Protein AF-A0A392P5M1-F1 (afdb_monomer)

Foldseek 3Di:
DVVLVDDPVLVVQLQCQLDPDNPDPDHDPVSVVVLLVVCVVLLVVLQVVQCPDPPQWAALVSLLVSCVVVVHPSDSVLSVLLCVSLVVNVVNIHHSVSSSVVSSSGDPVCSPPRSSVVSSCSRPVVPDPDPPDDPPDDDDDDDDDDDD

Sequence (148 aa):
MRRRKLPRRYAKEFMSRTRSHLFSRSFGWKQFLSFMEQKEPTILRAYTSLCLTKSGTLKKSEILESLKNSGLPANEDNAVAMMRFLNADTEESISYGHFRNFMLLLPSDRLQEDPRSIWFEAATVVAVPPSVEIPAGSVLRSALAGGL

Structure (mmCIF, N/CA/C/O backbone):
data_AF-A0A392P5M1-F1
#
_entry.id   AF-A0A392P5M1-F1
#
loop_
_atom_site.group_PDB
_atom_site.id
_atom_site.type_symbol
_atom_site.label_atom_id
_atom_site.label_alt_id
_atom_site.label_comp_id
_atom_site.label_asym_id
_atom_site.label_entity_id
_atom_site.label_seq_id
_atom_site.pdbx_PDB_ins_code
_atom_site.Cartn_x
_atom_site.Cartn_y
_atom_site.Cartn_z
_atom_site.occupancy
_atom_site.B_iso_or_equiv
_atom_site.auth_seq_id
_atom_site.auth_comp_id
_a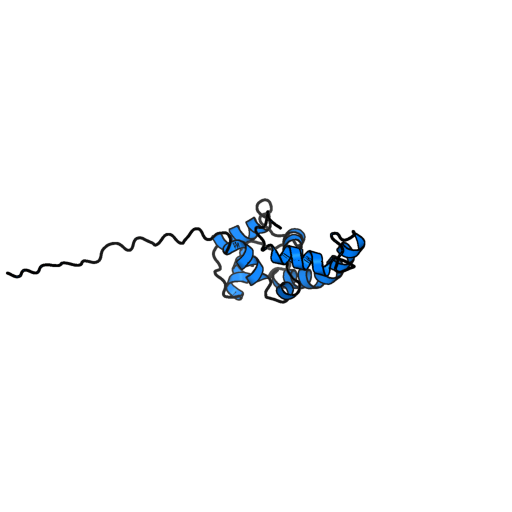tom_site.auth_asym_id
_atom_site.auth_atom_id
_atom_site.pdbx_PDB_model_num
ATOM 1 N N . MET A 1 1 ? 7.675 -9.682 -3.779 1.00 71.62 1 MET A N 1
ATOM 2 C CA . MET A 1 1 ? 6.259 -9.944 -4.142 1.00 71.62 1 MET A CA 1
ATOM 3 C C . MET A 1 1 ? 5.737 -11.310 -3.685 1.00 71.62 1 MET A C 1
ATOM 5 O O . MET A 1 1 ? 4.714 -11.313 -3.020 1.00 71.62 1 MET A O 1
ATOM 9 N N . ARG A 1 2 ? 6.421 -12.448 -3.930 1.00 70.19 2 ARG A N 1
ATOM 10 C CA . ARG A 1 2 ? 5.943 -13.789 -3.495 1.00 70.19 2 ARG A CA 1
ATOM 11 C C . ARG A 1 2 ? 5.656 -13.920 -1.990 1.00 70.19 2 ARG A C 1
ATOM 13 O O . ARG A 1 2 ? 4.642 -14.495 -1.631 1.00 70.19 2 ARG A O 1
ATOM 20 N N . ARG A 1 3 ? 6.501 -13.339 -1.125 1.00 71.19 3 ARG A N 1
ATOM 21 C CA . ARG A 1 3 ? 6.288 -13.341 0.339 1.00 71.19 3 ARG A CA 1
ATOM 22 C C . ARG A 1 3 ? 4.989 -12.646 0.769 1.00 71.19 3 ARG A C 1
ATOM 24 O O . ARG A 1 3 ? 4.382 -13.064 1.737 1.00 71.19 3 ARG A O 1
ATOM 31 N N . ARG A 1 4 ? 4.547 -11.635 0.013 1.00 71.31 4 ARG A N 1
ATOM 32 C CA . ARG A 1 4 ? 3.283 -10.910 0.234 1.00 71.31 4 ARG A CA 1
ATOM 33 C C . ARG A 1 4 ? 2.117 -11.505 -0.560 1.00 71.31 4 ARG A C 1
ATOM 35 O O . ARG A 1 4 ? 1.093 -10.858 -0.705 1.00 71.31 4 ARG A O 1
ATOM 42 N N . LYS A 1 5 ? 2.318 -12.688 -1.161 1.00 72.75 5 LYS A N 1
ATOM 43 C CA . LYS A 1 5 ? 1.330 -13.429 -1.960 1.00 72.75 5 LYS A CA 1
ATOM 44 C C . LYS A 1 5 ? 0.638 -12.587 -3.054 1.00 72.75 5 LYS A C 1
ATOM 46 O O . LYS A 1 5 ? -0.474 -12.880 -3.467 1.00 72.75 5 LYS A O 1
ATOM 51 N N . LEU A 1 6 ? 1.338 -11.575 -3.578 1.00 79.06 6 LEU A N 1
ATOM 52 C CA . LEU A 1 6 ? 0.817 -10.700 -4.629 1.00 79.06 6 LEU A CA 1
ATOM 53 C C . LEU A 1 6 ? 0.819 -11.378 -6.009 1.00 79.06 6 LEU A C 1
ATOM 55 O O . LEU A 1 6 ? 1.758 -12.129 -6.314 1.00 79.06 6 LEU A O 1
ATOM 59 N N . PRO A 1 7 ? -0.162 -11.065 -6.882 1.00 81.81 7 PRO A N 1
ATOM 60 C CA . PRO A 1 7 ? -0.216 -11.589 -8.240 1.00 81.81 7 PRO A CA 1
ATOM 61 C C . PRO A 1 7 ? 1.073 -11.335 -9.029 1.00 81.81 7 PRO A C 1
ATOM 63 O O . PRO A 1 7 ? 1.633 -10.238 -9.021 1.00 81.81 7 PRO A O 1
ATOM 66 N N . ARG A 1 8 ? 1.514 -12.330 -9.812 1.00 82.94 8 ARG A N 1
ATOM 67 C CA . ARG A 1 8 ? 2.718 -12.202 -10.660 1.00 82.94 8 ARG A CA 1
ATOM 68 C C . ARG A 1 8 ? 2.612 -11.066 -11.687 1.00 82.94 8 ARG A C 1
ATOM 70 O O . ARG A 1 8 ? 3.643 -10.536 -12.094 1.00 82.94 8 ARG A O 1
ATOM 77 N N . ARG A 1 9 ? 1.394 -10.680 -12.092 1.00 84.12 9 ARG A N 1
ATOM 78 C CA . ARG A 1 9 ? 1.154 -9.542 -12.998 1.00 84.12 9 ARG A CA 1
ATOM 79 C C . ARG A 1 9 ? 1.691 -8.219 -12.438 1.00 84.12 9 ARG A C 1
ATOM 81 O O . ARG A 1 9 ? 2.273 -7.460 -13.200 1.00 84.12 9 ARG A O 1
ATOM 88 N N . TYR A 1 10 ? 1.627 -8.008 -11.119 1.00 86.31 10 TYR A N 1
ATOM 89 C CA . TYR A 1 10 ? 2.134 -6.782 -10.489 1.00 86.31 10 TYR A CA 1
ATOM 90 C C . TYR A 1 10 ? 3.648 -6.659 -10.655 1.00 86.31 10 TYR A C 1
ATOM 92 O O . TYR A 1 10 ? 4.157 -5.578 -10.922 1.00 86.31 10 TYR A O 1
ATOM 100 N N . ALA A 1 11 ? 4.370 -7.783 -10.605 1.00 85.06 11 ALA A N 1
ATOM 101 C CA . ALA A 1 11 ? 5.806 -7.796 -10.876 1.00 85.06 11 ALA A CA 1
ATOM 102 C C . ALA A 1 11 ? 6.107 -7.393 -12.320 1.00 85.06 11 ALA A C 1
ATOM 104 O O . ALA A 1 11 ? 7.022 -6.613 -12.562 1.00 85.06 11 ALA A O 1
ATOM 105 N N . LYS A 1 12 ? 5.340 -7.925 -13.282 1.00 86.12 12 LYS A N 1
ATOM 106 C CA . LYS A 1 12 ? 5.525 -7.606 -14.703 1.00 86.12 12 LYS A CA 1
ATOM 107 C C . LYS A 1 12 ? 5.301 -6.121 -14.966 1.00 86.12 12 LYS A C 1
ATOM 109 O O . LYS A 1 12 ? 6.111 -5.506 -15.647 1.00 86.12 12 LYS A O 1
ATOM 114 N N . GLU A 1 13 ? 4.249 -5.551 -14.395 1.00 86.56 13 GLU A N 1
ATOM 115 C CA . GLU A 1 13 ? 3.917 -4.143 -14.588 1.00 86.56 13 GLU A CA 1
ATOM 116 C C . GLU A 1 13 ? 4.907 -3.209 -13.888 1.00 86.56 13 GLU A C 1
ATOM 118 O O . GLU A 1 13 ? 5.402 -2.266 -14.502 1.00 86.56 13 GLU A O 1
ATOM 123 N N . PHE A 1 14 ? 5.289 -3.530 -12.648 1.00 87.00 14 PHE A N 1
ATOM 124 C CA . PHE A 1 1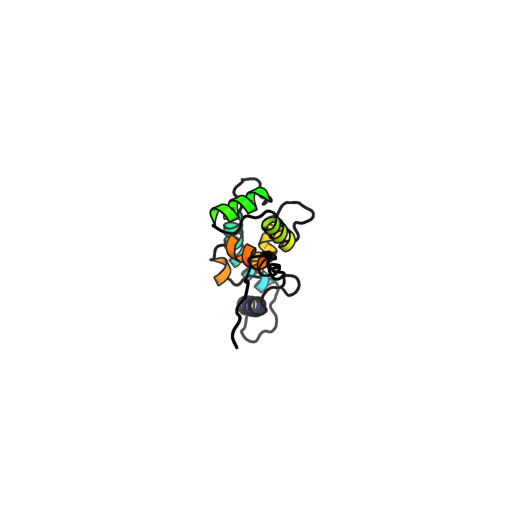4 ? 6.340 -2.815 -11.930 1.00 87.00 14 PHE A CA 1
ATOM 125 C C . PHE A 1 14 ? 7.638 -2.775 -12.746 1.00 87.00 14 PHE A C 1
ATOM 127 O O . PHE A 1 14 ? 8.226 -1.710 -12.927 1.00 87.00 14 PHE A O 1
ATOM 134 N N . MET A 1 15 ? 8.057 -3.916 -13.307 1.00 87.50 15 MET A N 1
ATOM 135 C CA . MET A 1 15 ? 9.229 -3.979 -14.187 1.00 87.50 15 MET A CA 1
ATOM 136 C C . MET A 1 15 ? 9.013 -3.174 -15.474 1.00 87.50 15 MET A C 1
ATOM 138 O O . MET A 1 15 ? 9.919 -2.477 -15.912 1.00 87.50 15 MET A O 1
ATOM 142 N N . SER A 1 16 ? 7.828 -3.243 -16.082 1.00 85.69 16 SER A N 1
ATOM 143 C CA . SER A 1 16 ? 7.523 -2.524 -17.324 1.00 85.69 16 SER A CA 1
ATOM 144 C C . SER A 1 16 ? 7.577 -1.006 -17.163 1.00 85.69 16 SER A C 1
ATOM 146 O O . SER A 1 16 ? 7.938 -0.320 -18.111 1.00 85.69 16 SER A O 1
ATOM 148 N N . ARG A 1 17 ? 7.209 -0.481 -15.988 1.00 83.81 17 ARG A N 1
ATOM 149 C CA . ARG A 1 17 ? 7.176 0.962 -15.704 1.00 83.81 17 ARG A CA 1
ATOM 150 C C . ARG A 1 17 ? 8.518 1.514 -15.216 1.00 83.81 17 ARG A C 1
ATOM 152 O O . ARG A 1 17 ? 8.787 2.690 -15.409 1.00 83.81 17 ARG A O 1
ATOM 159 N N . THR A 1 18 ? 9.346 0.682 -14.584 1.00 85.25 18 THR A N 1
ATOM 160 C CA . THR A 1 18 ? 10.661 1.092 -14.050 1.00 85.25 18 THR A CA 1
ATOM 161 C C . THR A 1 18 ? 11.795 0.968 -15.066 1.00 85.25 18 THR A C 1
ATOM 163 O O . THR A 1 18 ? 12.835 1.593 -14.897 1.00 85.25 18 THR A O 1
ATOM 166 N N . ARG A 1 19 ? 11.646 0.169 -16.126 1.00 83.75 19 ARG A N 1
ATOM 167 C CA . ARG A 1 19 ? 12.685 0.014 -17.155 1.00 83.75 19 ARG A CA 1
ATOM 168 C C . ARG A 1 19 ? 12.770 1.243 -18.057 1.00 83.75 19 ARG A C 1
ATOM 170 O O . ARG A 1 19 ? 11.757 1.752 -18.515 1.00 83.75 19 ARG A O 1
ATOM 177 N N . SER A 1 20 ? 13.991 1.633 -18.421 1.00 78.25 20 SER A N 1
ATOM 178 C CA . SER A 1 20 ? 14.216 2.658 -19.452 1.00 78.25 20 SER A CA 1
ATOM 179 C C . SER A 1 20 ? 13.922 2.185 -20.875 1.00 78.25 20 SER A C 1
ATOM 181 O O . SER A 1 20 ? 13.688 3.010 -21.750 1.00 78.25 20 SER A O 1
ATOM 183 N N . HIS A 1 21 ? 13.984 0.875 -21.135 1.00 77.94 21 HIS A N 1
ATOM 184 C CA . HIS A 1 21 ? 13.786 0.305 -22.466 1.00 77.94 21 HIS A CA 1
ATOM 185 C C . HIS A 1 21 ? 13.004 -1.011 -22.398 1.00 77.94 21 HIS A C 1
ATOM 187 O O . HIS A 1 21 ? 13.188 -1.797 -21.465 1.00 77.94 21 HIS A O 1
ATOM 193 N N . LEU A 1 22 ? 12.170 -1.274 -23.409 1.00 71.62 22 LEU A N 1
ATOM 194 C CA . LEU A 1 22 ? 11.212 -2.392 -23.443 1.00 71.62 22 LEU A CA 1
ATOM 195 C C . LEU A 1 22 ? 11.877 -3.774 -23.293 1.00 71.62 22 LEU A C 1
ATOM 197 O O . LEU A 1 22 ? 11.324 -4.663 -22.645 1.00 71.62 22 LEU A O 1
ATOM 201 N N . PHE A 1 23 ? 13.092 -3.937 -23.822 1.00 78.19 23 PHE A N 1
ATOM 202 C CA . PHE A 1 23 ? 13.846 -5.197 -23.771 1.00 78.19 23 PHE A CA 1
ATOM 203 C C . PHE A 1 23 ? 14.790 -5.325 -22.572 1.00 78.19 23 PHE A C 1
ATOM 205 O O . PHE A 1 23 ? 15.363 -6.397 -22.358 1.00 78.19 23 PHE A O 1
ATOM 212 N N . SER A 1 24 ? 14.963 -4.265 -21.775 1.00 80.62 24 SER A N 1
ATOM 213 C CA . SER A 1 24 ? 15.839 -4.338 -20.606 1.00 80.62 24 SER A CA 1
ATOM 214 C C . SER A 1 24 ? 15.301 -5.372 -19.624 1.00 80.62 24 SER A C 1
ATOM 216 O O . SER A 1 24 ? 14.105 -5.410 -19.355 1.00 80.62 24 SER A O 1
ATOM 218 N N . ARG A 1 25 ? 16.160 -6.225 -19.061 1.00 81.94 25 ARG A N 1
ATOM 219 C CA . ARG A 1 25 ? 15.745 -7.199 -18.034 1.00 81.94 25 ARG A CA 1
ATOM 220 C C . ARG A 1 25 ? 15.830 -6.633 -16.617 1.00 81.94 25 ARG A C 1
ATOM 222 O O . ARG A 1 25 ? 15.170 -7.168 -15.727 1.00 81.94 25 ARG A O 1
ATOM 229 N N . SER A 1 26 ? 16.555 -5.532 -16.433 1.00 85.75 26 SER A N 1
ATOM 230 C CA . SER A 1 26 ? 16.792 -4.847 -15.161 1.00 85.75 26 SER A CA 1
ATOM 231 C C . SER A 1 26 ? 16.534 -3.339 -15.275 1.00 85.75 26 SER A C 1
ATOM 233 O O . SER A 1 26 ? 16.310 -2.806 -16.364 1.00 85.75 26 SER A O 1
ATOM 235 N N . PHE A 1 27 ? 16.541 -2.657 -14.136 1.00 87.81 27 PHE A N 1
ATOM 236 C CA . PHE A 1 27 ? 16.499 -1.202 -14.046 1.00 87.81 27 PHE A CA 1
ATOM 237 C C . PHE A 1 27 ? 17.550 -0.735 -13.033 1.00 87.81 27 PHE A C 1
ATOM 239 O O . PHE A 1 27 ? 17.919 -1.478 -12.121 1.00 87.81 27 PHE A O 1
ATOM 246 N N . GLY A 1 28 ? 18.064 0.477 -13.219 1.00 89.94 28 GLY A N 1
ATOM 247 C CA . GLY A 1 2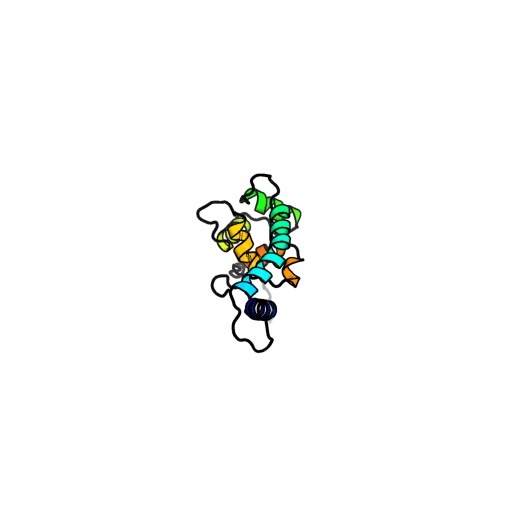8 ? 19.051 1.079 -12.321 1.00 89.94 28 GLY A CA 1
ATOM 248 C C . GLY A 1 28 ? 18.412 1.794 -11.129 1.00 89.94 28 GLY A C 1
ATOM 249 O O . GLY A 1 28 ? 17.223 2.114 -11.142 1.00 89.94 28 GLY A O 1
ATOM 250 N N . TRP A 1 29 ? 19.225 2.137 -10.125 1.00 89.12 29 TRP A N 1
ATOM 251 C CA . TRP A 1 29 ? 18.769 2.889 -8.947 1.00 89.12 29 TRP A CA 1
ATOM 252 C C . TRP A 1 29 ? 18.084 4.216 -9.304 1.00 89.12 29 TRP A C 1
ATOM 254 O O . TRP A 1 29 ? 17.034 4.530 -8.759 1.00 89.12 29 TRP A O 1
ATOM 264 N N . LYS A 1 30 ? 18.615 4.966 -10.280 1.00 91.00 30 LYS A N 1
ATOM 265 C CA . LYS A 1 30 ? 18.012 6.234 -10.737 1.00 91.00 30 LYS A CA 1
ATOM 266 C C . LYS A 1 30 ? 16.590 6.054 -11.280 1.00 91.00 30 LYS A C 1
ATOM 268 O O . LYS A 1 30 ? 15.722 6.877 -11.024 1.00 91.00 30 LYS A O 1
ATOM 273 N N . GLN A 1 31 ? 16.354 4.969 -12.015 1.00 89.44 31 GLN A N 1
ATOM 274 C CA . GLN A 1 31 ? 15.043 4.666 -12.594 1.00 89.44 31 GLN A CA 1
ATOM 275 C C . GLN A 1 31 ? 14.051 4.248 -11.509 1.00 89.44 31 GLN A C 1
ATOM 277 O O . GLN A 1 31 ? 12.901 4.677 -11.517 1.00 89.44 31 GLN A O 1
ATOM 282 N N . PHE A 1 32 ? 14.523 3.464 -10.537 1.00 89.56 32 PHE A N 1
ATOM 283 C CA . PHE A 1 32 ? 13.749 3.144 -9.345 1.00 89.56 32 PHE A CA 1
ATOM 284 C C . PHE A 1 32 ? 13.368 4.403 -8.563 1.00 89.56 32 PHE A C 1
ATOM 286 O O . PHE A 1 32 ? 12.209 4.559 -8.202 1.00 89.56 32 PHE A O 1
ATOM 293 N N . LEU A 1 33 ? 14.317 5.314 -8.344 1.00 90.06 33 LEU A N 1
ATOM 294 C CA . LEU A 1 33 ? 14.095 6.544 -7.590 1.00 90.06 33 LEU A CA 1
ATOM 295 C C . LEU A 1 33 ? 13.085 7.464 -8.287 1.00 90.06 33 LEU A C 1
ATOM 297 O O . LEU A 1 33 ? 12.133 7.898 -7.652 1.00 90.06 33 LEU A O 1
ATOM 301 N N . SER A 1 34 ? 13.206 7.662 -9.602 1.00 90.69 34 SER A N 1
ATOM 302 C CA . SER A 1 34 ? 12.220 8.438 -10.367 1.00 90.69 34 SER A CA 1
ATOM 303 C C . SER A 1 34 ? 10.818 7.813 -10.310 1.00 90.69 34 SER A C 1
ATOM 305 O O . SER A 1 34 ? 9.823 8.512 -10.128 1.00 90.69 34 SER A O 1
ATOM 307 N N . PHE A 1 35 ? 10.727 6.483 -10.394 1.00 88.94 35 PHE A N 1
ATOM 308 C CA . PHE A 1 35 ? 9.458 5.772 -10.240 1.00 88.94 35 PHE A CA 1
ATOM 309 C C . PHE A 1 35 ? 8.866 5.917 -8.827 1.00 88.94 35 PHE A C 1
ATOM 311 O O . PHE A 1 35 ? 7.652 6.068 -8.681 1.00 88.94 35 PHE A O 1
ATOM 318 N N . MET A 1 36 ? 9.711 5.887 -7.790 1.00 88.38 36 MET A N 1
ATOM 319 C CA . MET A 1 36 ? 9.305 6.137 -6.404 1.00 88.38 36 MET A CA 1
ATOM 320 C C . MET A 1 36 ? 8.733 7.545 -6.247 1.00 88.38 36 MET A C 1
ATOM 322 O O . MET A 1 36 ? 7.610 7.683 -5.773 1.00 88.38 36 MET A O 1
ATOM 326 N N . GLU A 1 37 ? 9.467 8.570 -6.683 1.00 89.81 37 GLU A N 1
ATOM 327 C CA . GLU A 1 37 ? 9.070 9.981 -6.567 1.00 89.81 37 GLU A CA 1
ATOM 328 C C . GLU A 1 37 ? 7.725 10.271 -7.238 1.00 89.81 37 GLU A C 1
ATOM 330 O O . GLU A 1 37 ? 6.943 11.071 -6.735 1.00 89.81 37 GLU A O 1
ATOM 335 N N . GLN A 1 38 ? 7.413 9.583 -8.339 1.00 88.88 38 GLN A N 1
ATOM 336 C CA . GLN A 1 38 ? 6.123 9.723 -9.015 1.00 88.88 38 GLN A CA 1
ATOM 337 C C . GLN A 1 38 ? 4.961 9.086 -8.241 1.00 88.88 38 GLN A C 1
ATOM 339 O O . GLN A 1 38 ? 3.840 9.596 -8.275 1.00 88.88 38 GLN A O 1
ATOM 344 N N . LYS A 1 39 ? 5.193 7.961 -7.555 1.00 89.62 39 LYS A N 1
ATOM 345 C CA . LYS A 1 39 ? 4.133 7.230 -6.838 1.00 89.62 39 LYS A CA 1
ATOM 346 C C . LYS A 1 39 ? 3.931 7.734 -5.417 1.00 89.62 39 LYS A C 1
ATOM 348 O O . LYS A 1 39 ? 2.800 7.704 -4.933 1.00 89.62 39 LYS A O 1
ATOM 353 N N . GLU A 1 40 ? 4.987 8.223 -4.776 1.00 90.62 40 GLU A N 1
ATOM 354 C CA . GLU A 1 40 ? 4.985 8.658 -3.378 1.00 90.62 40 GLU A CA 1
ATOM 355 C C . GLU A 1 40 ? 3.841 9.634 -3.040 1.00 90.62 40 GLU A C 1
ATOM 357 O O . GLU A 1 40 ? 3.141 9.376 -2.064 1.00 90.62 40 GLU A O 1
ATOM 362 N N . P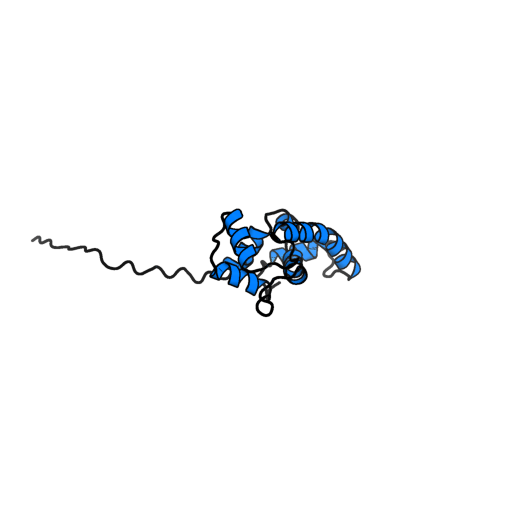RO A 1 41 ? 3.534 10.678 -3.841 1.00 90.31 41 PRO A N 1
ATOM 363 C CA . PRO A 1 41 ? 2.452 11.611 -3.517 1.00 90.31 41 PRO A CA 1
ATOM 364 C C . PRO A 1 41 ? 1.075 10.941 -3.494 1.00 90.31 41 PRO A C 1
ATOM 366 O O . PRO A 1 41 ? 0.227 11.271 -2.665 1.00 90.31 41 PRO A O 1
ATOM 369 N N . THR A 1 42 ? 0.857 9.970 -4.384 1.00 89.88 42 THR A N 1
ATOM 370 C CA . THR A 1 42 ? -0.400 9.210 -4.445 1.00 89.88 42 THR A CA 1
ATOM 371 C C . THR A 1 42 ? -0.520 8.285 -3.237 1.00 89.88 42 THR A C 1
ATOM 373 O O . THR A 1 42 ? -1.569 8.226 -2.602 1.00 89.88 42 THR A O 1
ATOM 376 N N . ILE A 1 43 ? 0.579 7.620 -2.871 1.00 90.31 43 ILE A N 1
ATOM 377 C CA . ILE A 1 43 ? 0.647 6.739 -1.699 1.00 90.31 43 ILE A CA 1
ATOM 378 C C . ILE A 1 43 ? 0.436 7.535 -0.409 1.00 90.31 43 ILE A C 1
ATOM 380 O O . ILE A 1 43 ? -0.318 7.107 0.463 1.00 90.31 43 ILE A O 1
ATOM 384 N N . LEU A 1 44 ? 1.063 8.704 -0.292 1.00 89.62 44 LEU A N 1
ATOM 385 C CA . LEU A 1 44 ? 0.911 9.577 0.863 1.00 89.62 44 LEU A CA 1
ATOM 386 C C . LEU A 1 44 ? -0.524 10.089 0.984 1.00 89.62 44 LEU A C 1
ATOM 388 O O . LEU A 1 44 ? -1.080 10.051 2.075 1.00 89.62 44 LEU A O 1
ATOM 392 N N . ARG A 1 45 ? -1.152 10.495 -0.126 1.00 88.50 45 ARG A N 1
ATOM 393 C CA . ARG A 1 45 ? -2.564 10.907 -0.145 1.00 88.50 45 ARG A CA 1
ATOM 394 C C . ARG A 1 45 ? -3.506 9.775 0.268 1.00 88.50 45 ARG A C 1
ATOM 396 O O . ARG A 1 45 ? -4.471 10.014 0.988 1.00 88.50 45 ARG A O 1
ATOM 403 N N . ALA A 1 46 ? -3.223 8.553 -0.174 1.00 87.19 46 ALA A N 1
ATOM 404 C CA . ALA A 1 46 ? -3.953 7.361 0.242 1.00 87.19 46 ALA A CA 1
ATOM 405 C C . ALA A 1 46 ? -3.761 7.062 1.738 1.00 87.19 46 ALA A C 1
ATOM 407 O O . ALA A 1 46 ? -4.701 6.678 2.422 1.00 87.19 46 ALA A O 1
ATOM 408 N N . TYR A 1 47 ? -2.557 7.262 2.272 1.00 86.62 47 TYR A N 1
ATOM 409 C CA . TYR A 1 47 ? -2.292 7.063 3.694 1.00 86.62 47 TYR A CA 1
ATOM 410 C C . TYR A 1 47 ? -2.983 8.121 4.561 1.00 86.62 47 TYR A C 1
ATOM 412 O O . TYR A 1 47 ? -3.631 7.791 5.549 1.00 86.62 47 TYR A O 1
ATOM 420 N N . THR A 1 48 ? -2.912 9.396 4.177 1.00 85.06 48 THR A N 1
ATOM 421 C CA . THR A 1 48 ? -3.563 10.476 4.929 1.00 85.06 48 THR A CA 1
ATOM 422 C C . THR A 1 48 ? -5.086 10.395 4.876 1.00 85.06 48 THR A C 1
ATOM 424 O O . THR A 1 48 ? -5.730 10.823 5.827 1.00 85.06 48 THR A O 1
ATOM 427 N N . SER A 1 49 ? -5.673 9.810 3.826 1.00 82.94 49 SER A N 1
ATOM 428 C CA . SER A 1 49 ? -7.118 9.545 3.775 1.00 82.94 49 SER A CA 1
ATOM 429 C C . SER A 1 49 ? -7.557 8.352 4.636 1.00 82.94 49 SER A C 1
ATOM 431 O O . SER A 1 49 ? -8.742 8.227 4.950 1.00 82.94 49 SER A O 1
ATOM 433 N N . LEU A 1 50 ? -6.631 7.464 5.013 1.00 78.69 50 LEU A N 1
ATOM 434 C CA . LEU A 1 50 ? -6.870 6.351 5.937 1.00 78.69 50 LEU A CA 1
ATOM 435 C C . LEU A 1 50 ? -6.731 6.774 7.401 1.00 78.69 50 LEU A C 1
ATOM 437 O O . LEU A 1 50 ? -7.478 6.280 8.242 1.00 78.69 50 LEU A O 1
ATOM 441 N N . CYS A 1 51 ? -5.790 7.671 7.701 1.00 70.56 51 CYS A N 1
ATOM 442 C CA . CYS A 1 51 ? -5.568 8.200 9.043 1.00 70.56 51 CYS A CA 1
ATOM 443 C C . CYS A 1 51 ? -6.728 9.115 9.462 1.00 70.56 51 CYS A C 1
ATOM 445 O O . CYS A 1 51 ? -6.699 10.324 9.236 1.00 70.56 51 CYS A O 1
ATOM 447 N N . LEU A 1 52 ? -7.748 8.534 10.095 1.00 65.88 52 LEU A N 1
ATOM 448 C CA . LEU A 1 52 ? -8.876 9.275 10.672 1.00 65.88 52 LEU A CA 1
ATOM 449 C C . LEU A 1 52 ? -8.431 10.175 11.840 1.00 65.88 52 LEU A C 1
ATOM 451 O O . LEU A 1 52 ? -9.048 11.208 12.101 1.00 65.88 52 LEU A O 1
ATOM 455 N N . THR A 1 53 ? -7.314 9.833 12.488 1.00 64.31 53 THR A N 1
ATOM 456 C CA . THR A 1 53 ? -6.739 10.576 13.613 1.00 64.31 53 THR A CA 1
ATOM 457 C C . THR A 1 53 ? -5.396 11.198 13.224 1.00 64.31 53 THR A C 1
ATOM 459 O O . THR A 1 53 ? -4.602 10.621 12.483 1.00 6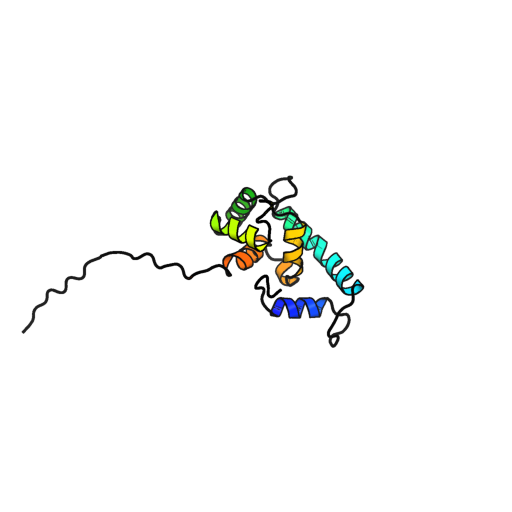4.31 53 THR A O 1
ATOM 462 N N . LYS A 1 54 ? -5.083 12.387 13.759 1.00 67.81 54 LYS A N 1
ATOM 463 C CA . LYS A 1 54 ? -3.822 13.123 13.503 1.00 67.81 54 LYS A CA 1
ATOM 464 C C . LYS A 1 54 ? -2.578 12.491 14.164 1.00 67.81 54 LYS A C 1
ATOM 466 O O . LYS A 1 54 ? -1.574 13.168 14.353 1.00 67.81 54 LYS A O 1
ATOM 471 N N . SER A 1 55 ? -2.648 11.217 14.545 1.00 67.00 55 SER A N 1
ATOM 472 C CA . SER A 1 55 ? -1.589 10.447 15.216 1.00 67.00 55 SER A CA 1
ATOM 473 C C . SER A 1 55 ? -0.400 10.136 14.301 1.00 67.00 55 SER A C 1
ATOM 475 O O . SER A 1 55 ? 0.686 9.847 14.792 1.00 67.00 55 SER A O 1
ATOM 477 N N . GLY A 1 56 ? -0.590 10.172 12.977 1.00 76.75 56 GLY A N 1
ATOM 478 C CA . GLY A 1 56 ? 0.446 9.830 11.994 1.00 76.75 56 GLY A CA 1
ATOM 479 C C . GLY A 1 56 ? 0.715 8.324 11.855 1.00 76.75 56 GLY A C 1
ATOM 480 O O . GLY A 1 56 ? 1.414 7.916 10.924 1.00 76.75 56 GLY A O 1
ATOM 481 N N . THR A 1 57 ? 0.124 7.493 12.715 1.00 84.38 57 THR A N 1
ATOM 482 C CA . THR A 1 57 ? 0.149 6.026 12.662 1.00 84.38 57 THR A CA 1
ATOM 483 C C . THR A 1 57 ? -1.269 5.474 12.681 1.00 84.38 57 THR A C 1
ATOM 485 O O . THR A 1 57 ? -2.136 6.016 13.361 1.00 84.38 57 THR A O 1
ATOM 488 N N . LEU A 1 58 ? -1.487 4.390 11.937 1.00 85.69 58 LEU A N 1
ATOM 489 C CA . LEU A 1 58 ? -2.780 3.720 11.823 1.00 85.69 58 LEU A CA 1
ATOM 490 C C . LEU A 1 58 ? -2.947 2.683 12.932 1.00 85.69 58 LEU A C 1
ATOM 492 O O . LEU A 1 58 ? -2.240 1.673 12.948 1.00 85.69 58 LEU A O 1
ATOM 496 N N . LYS A 1 59 ? -3.886 2.922 13.846 1.00 87.88 59 LYS A N 1
ATOM 497 C CA . LYS A 1 59 ? -4.241 1.973 14.912 1.00 87.88 59 LYS A CA 1
ATOM 498 C C . LYS A 1 59 ? -5.355 1.030 14.476 1.00 87.88 59 LYS A C 1
ATOM 500 O O . LYS A 1 59 ? -6.146 1.338 13.590 1.00 87.88 59 LYS A O 1
ATOM 505 N N . LYS A 1 60 ? -5.481 -0.098 15.174 1.00 87.38 60 LYS A N 1
ATOM 506 C CA . LYS A 1 60 ? -6.540 -1.089 14.937 1.00 87.38 60 LYS A CA 1
ATOM 507 C C . LYS A 1 60 ? -7.952 -0.490 14.911 1.00 87.38 60 LYS A C 1
ATOM 509 O O . LYS A 1 60 ? -8.716 -0.777 13.995 1.00 87.38 60 LYS A O 1
ATOM 514 N N . SER A 1 61 ? -8.274 0.377 15.872 1.00 85.62 61 SER A N 1
ATOM 515 C CA . SER A 1 61 ? -9.574 1.058 15.951 1.00 85.62 61 SER A CA 1
ATOM 516 C C . SER A 1 61 ? -9.871 1.897 14.705 1.00 85.62 61 SER A C 1
ATOM 518 O O . SER A 1 61 ? -10.976 1.860 14.177 1.00 85.62 61 SER A O 1
ATOM 520 N N . GLU A 1 62 ? -8.863 2.594 14.183 1.00 86.75 62 GLU A N 1
ATOM 521 C CA . GLU A 1 62 ? -8.987 3.440 12.993 1.00 86.75 62 GLU A CA 1
ATOM 522 C C . GLU A 1 62 ? -9.179 2.600 11.727 1.00 86.75 62 GLU A C 1
ATOM 524 O O . GLU A 1 62 ? -9.925 2.988 10.831 1.00 86.75 62 GLU A O 1
ATOM 529 N N . ILE A 1 63 ? -8.552 1.420 11.660 1.00 86.44 63 ILE A N 1
ATOM 530 C CA . ILE A 1 63 ? -8.775 0.460 10.571 1.00 86.44 63 ILE A CA 1
ATOM 531 C C . ILE A 1 63 ? -10.232 -0.009 10.584 1.00 86.44 63 ILE A C 1
ATOM 533 O O . ILE A 1 63 ? -10.875 -0.006 9.538 1.00 86.44 63 ILE A O 1
ATOM 537 N N . LEU A 1 64 ? -10.775 -0.368 11.750 1.00 87.56 64 LEU A N 1
ATOM 538 C CA . LEU A 1 64 ? -12.170 -0.806 11.876 1.00 87.56 64 LEU A CA 1
ATOM 539 C C . LEU A 1 64 ? -13.155 0.289 11.468 1.00 87.56 64 LEU A C 1
ATOM 541 O O . LEU A 1 64 ? -14.085 0.028 10.706 1.00 87.56 64 LEU A O 1
ATOM 545 N N . GLU A 1 65 ? -12.939 1.519 11.932 1.00 87.25 65 GLU A N 1
ATOM 546 C CA . GLU A 1 65 ? -13.758 2.666 11.535 1.00 87.25 65 GLU A CA 1
ATOM 547 C C . GLU A 1 65 ? -13.658 2.932 10.029 1.00 87.25 65 GLU A C 1
ATOM 549 O O . GLU A 1 65 ? -14.669 3.147 9.360 1.00 87.25 65 GLU A O 1
ATOM 554 N N . SER A 1 66 ? -12.454 2.847 9.463 1.00 84.25 66 SER A N 1
ATOM 555 C CA . SER A 1 66 ? -12.205 3.012 8.029 1.00 84.25 66 SER A CA 1
ATOM 556 C C . SER A 1 66 ? -12.908 1.941 7.177 1.00 84.25 66 SER A C 1
ATOM 558 O O . SER A 1 66 ? -13.506 2.262 6.140 1.00 84.25 66 SER A O 1
ATOM 560 N N . LEU A 1 67 ? -12.916 0.683 7.635 1.00 84.62 67 LEU A N 1
ATOM 561 C CA . LEU A 1 67 ? -13.658 -0.418 7.010 1.00 84.62 67 LEU A CA 1
ATOM 562 C C . LEU A 1 67 ? -15.172 -0.197 7.107 1.00 84.62 67 LEU A C 1
ATOM 564 O O . LEU A 1 67 ? -15.873 -0.305 6.104 1.00 84.62 67 LEU A O 1
ATOM 568 N N . LYS A 1 68 ? -15.672 0.207 8.279 1.00 86.00 68 LYS A N 1
ATOM 569 C CA . LYS A 1 68 ? -17.097 0.498 8.489 1.00 86.00 68 LYS A CA 1
ATOM 570 C C . LYS A 1 68 ? -17.582 1.629 7.580 1.00 86.00 68 LYS A C 1
ATOM 572 O O . LYS A 1 68 ? -18.635 1.511 6.962 1.00 86.00 68 LYS A O 1
ATOM 577 N N . ASN A 1 69 ? -16.783 2.686 7.440 1.00 83.50 69 ASN A N 1
ATOM 578 C CA . ASN A 1 69 ? -17.089 3.834 6.583 1.00 83.50 69 ASN A CA 1
ATOM 579 C C . ASN A 1 69 ? -17.069 3.498 5.083 1.00 83.50 69 ASN A C 1
ATOM 581 O O . ASN A 1 69 ? -17.717 4.184 4.300 1.00 83.50 69 ASN A O 1
ATOM 585 N N . SER A 1 70 ? -16.327 2.463 4.677 1.00 78.62 70 SER A N 1
ATOM 586 C CA . SER A 1 70 ? -16.272 1.989 3.284 1.00 78.62 70 SER A CA 1
ATOM 587 C C . SER A 1 70 ? -17.279 0.872 2.982 1.00 78.62 70 SER A C 1
ATOM 589 O O . SER A 1 70 ? -17.345 0.401 1.850 1.00 78.62 70 SER A O 1
ATOM 591 N N . GLY A 1 71 ? -18.074 0.446 3.971 1.00 82.50 71 GLY A N 1
ATOM 592 C CA . GLY A 1 71 ? -19.016 -0.666 3.822 1.00 82.50 71 GLY A CA 1
ATOM 593 C C . GLY A 1 71 ? -18.342 -2.040 3.717 1.00 82.50 71 GLY A C 1
ATOM 594 O O . GLY A 1 71 ? -18.982 -3.001 3.294 1.00 82.50 71 GLY A O 1
ATOM 595 N N . LEU A 1 72 ? -17.062 -2.147 4.088 1.00 82.88 72 LEU A N 1
ATOM 596 C CA . LEU A 1 72 ? -16.324 -3.409 4.124 1.00 82.88 72 LEU A CA 1
ATOM 597 C C . LEU A 1 72 ? -16.553 -4.144 5.461 1.00 82.88 72 LEU A C 1
ATOM 599 O O . LEU A 1 72 ? -16.858 -3.502 6.470 1.00 82.88 72 LEU A O 1
ATOM 603 N N . PRO A 1 73 ? -16.373 -5.481 5.516 1.00 84.00 73 PRO A N 1
ATOM 604 C CA . PRO A 1 73 ? -16.538 -6.267 6.741 1.00 84.00 73 PRO A CA 1
ATOM 605 C C . PRO A 1 73 ? -15.552 -5.862 7.853 1.00 84.00 73 PRO A C 1
ATOM 607 O O . PRO A 1 73 ? -14.419 -6.353 7.925 1.00 84.00 73 PRO A O 1
ATOM 610 N N . ALA A 1 74 ? -15.998 -4.969 8.737 1.00 83.62 74 ALA A N 1
ATOM 611 C CA . ALA A 1 74 ? -15.236 -4.432 9.862 1.00 83.62 74 ALA A CA 1
ATOM 612 C C . ALA A 1 74 ? -15.241 -5.398 11.061 1.00 83.62 74 ALA A C 1
ATOM 614 O O . ALA A 1 74 ? -15.896 -5.153 12.071 1.00 83.62 74 ALA A O 1
ATOM 615 N N . ASN A 1 75 ? -14.504 -6.503 10.930 1.00 86.56 75 ASN A N 1
ATOM 616 C CA . ASN A 1 75 ? -14.296 -7.476 12.003 1.00 86.56 75 ASN A CA 1
ATOM 617 C C . ASN A 1 75 ? -12.905 -7.317 12.616 1.00 86.56 75 ASN A C 1
ATOM 619 O O . ASN A 1 75 ? -11.938 -6.998 11.920 1.00 86.56 75 ASN A O 1
ATOM 623 N N . GLU A 1 76 ? -12.796 -7.639 13.901 1.00 85.69 76 GLU A N 1
ATOM 624 C CA . GLU A 1 76 ? -11.533 -7.592 14.637 1.00 85.69 76 GLU A CA 1
ATOM 625 C C . GLU A 1 76 ? -10.463 -8.489 13.995 1.00 85.69 76 GLU A C 1
ATOM 627 O O . GLU A 1 76 ? -9.325 -8.061 13.799 1.00 85.69 76 GLU A O 1
ATOM 632 N N . ASP A 1 77 ? -10.849 -9.693 13.569 1.00 85.25 77 ASP A N 1
ATOM 633 C CA . ASP A 1 77 ? -9.960 -10.642 12.890 1.00 85.25 77 ASP A CA 1
ATOM 634 C C . ASP A 1 77 ? -9.445 -10.108 11.548 1.00 85.25 77 ASP A C 1
ATOM 636 O O . ASP A 1 77 ? -8.270 -10.275 11.217 1.00 85.25 77 ASP A O 1
ATOM 640 N N . ASN A 1 78 ? -10.298 -9.403 10.797 1.00 86.44 78 ASN A N 1
ATOM 641 C CA . ASN A 1 78 ? -9.915 -8.790 9.525 1.00 86.44 78 ASN A CA 1
ATOM 642 C C . ASN A 1 78 ? -8.923 -7.648 9.750 1.00 86.44 78 ASN A C 1
ATOM 644 O O . ASN A 1 78 ? -7.923 -7.559 9.039 1.00 86.44 78 ASN A O 1
ATOM 648 N N . ALA A 1 79 ? -9.153 -6.806 10.763 1.00 85.88 79 ALA A N 1
ATOM 649 C CA . ALA A 1 79 ? -8.223 -5.740 11.121 1.00 85.88 79 ALA A CA 1
ATOM 650 C C . ALA A 1 79 ? -6.860 -6.305 11.556 1.00 85.88 79 ALA A C 1
ATOM 652 O O . ALA A 1 79 ? -5.820 -5.825 11.101 1.00 85.88 79 ALA A O 1
ATOM 653 N N . VAL A 1 80 ? -6.848 -7.378 12.358 1.00 86.44 80 VAL A N 1
ATOM 654 C CA . VAL A 1 80 ? -5.612 -8.085 12.735 1.00 86.44 80 VAL A CA 1
ATOM 655 C C . VAL A 1 80 ? -4.912 -8.666 11.507 1.00 86.44 80 VAL A C 1
ATOM 657 O O . VAL A 1 80 ? -3.703 -8.498 11.364 1.00 86.44 80 VAL A O 1
ATOM 660 N N . ALA A 1 81 ? -5.639 -9.314 10.593 1.00 86.12 81 ALA A N 1
ATOM 661 C CA . ALA A 1 81 ? -5.069 -9.852 9.356 1.00 86.12 81 ALA A CA 1
ATOM 662 C C . ALA A 1 81 ? -4.457 -8.750 8.473 1.00 86.12 81 ALA A C 1
ATOM 664 O O . ALA A 1 81 ? -3.373 -8.924 7.914 1.00 86.12 81 ALA A O 1
ATOM 665 N N . MET A 1 82 ? -5.114 -7.592 8.390 1.00 86.75 82 MET A N 1
ATOM 666 C CA . MET A 1 82 ? -4.628 -6.418 7.666 1.00 86.75 82 MET A CA 1
ATOM 667 C C . MET A 1 82 ? -3.343 -5.842 8.275 1.00 86.75 82 MET A C 1
ATOM 669 O O . MET A 1 82 ? -2.407 -5.537 7.530 1.00 86.75 82 MET A O 1
ATOM 673 N N . MET A 1 83 ? -3.257 -5.745 9.606 1.00 87.94 83 MET A N 1
ATOM 674 C CA . MET A 1 83 ? -2.040 -5.326 10.317 1.00 87.94 83 MET A CA 1
ATOM 675 C C . MET A 1 83 ? -0.894 -6.332 10.134 1.00 87.94 83 MET A C 1
ATOM 677 O O . MET A 1 83 ? 0.211 -5.939 9.744 1.00 87.94 83 MET A O 1
ATOM 681 N N . ARG A 1 84 ? -1.184 -7.631 10.295 1.00 85.50 84 ARG A N 1
ATOM 682 C CA . ARG A 1 84 ? -0.259 -8.753 10.036 1.00 85.50 84 ARG A CA 1
ATOM 683 C C . ARG A 1 84 ? 0.336 -8.697 8.643 1.00 85.50 84 ARG A C 1
ATOM 685 O O . ARG A 1 84 ? 1.540 -8.847 8.454 1.00 85.50 84 ARG A O 1
ATOM 692 N N . PHE A 1 85 ? -0.502 -8.429 7.647 1.00 85.75 85 PHE A N 1
ATOM 693 C CA . PHE A 1 85 ? -0.080 -8.363 6.252 1.00 85.75 85 PHE A CA 1
ATOM 694 C C . PHE A 1 85 ? 0.978 -7.276 5.988 1.00 85.75 85 PHE A C 1
ATOM 696 O O . PHE A 1 85 ? 1.825 -7.427 5.101 1.00 85.75 85 PHE A O 1
ATOM 703 N N . LEU A 1 86 ? 0.957 -6.190 6.765 1.00 86.00 86 LEU A N 1
ATOM 704 C CA . LEU A 1 86 ? 1.937 -5.108 6.680 1.00 86.00 86 LEU A CA 1
ATOM 705 C C . LEU A 1 86 ? 3.125 -5.277 7.638 1.00 86.00 86 LEU A C 1
ATOM 707 O O . LEU A 1 86 ? 3.968 -4.384 7.688 1.00 86.00 86 LEU A O 1
ATOM 711 N N . ASN A 1 87 ? 3.243 -6.427 8.313 1.00 79.12 87 ASN A N 1
ATOM 712 C CA . ASN A 1 87 ? 4.228 -6.718 9.359 1.00 79.12 87 ASN A CA 1
ATOM 713 C C . ASN A 1 87 ? 4.145 -5.766 10.567 1.00 79.12 87 ASN A C 1
ATOM 715 O O . ASN A 1 87 ? 5.161 -5.499 11.200 1.00 79.12 87 ASN A O 1
ATOM 719 N N . ALA A 1 88 ? 2.954 -5.262 10.895 1.00 73.31 88 ALA A N 1
ATOM 720 C CA . ALA A 1 88 ? 2.744 -4.372 12.040 1.00 73.31 88 ALA A CA 1
ATOM 721 C C . ALA A 1 88 ? 2.469 -5.126 13.361 1.00 73.31 88 ALA A C 1
ATOM 723 O O . ALA A 1 88 ? 1.976 -4.539 14.321 1.00 73.31 88 ALA A O 1
ATOM 724 N N . ASP A 1 89 ? 2.779 -6.426 13.420 1.00 64.12 89 ASP A N 1
ATOM 725 C CA . ASP A 1 89 ? 2.448 -7.305 14.554 1.00 64.12 89 ASP A CA 1
ATOM 726 C C . ASP A 1 89 ? 3.165 -6.945 15.849 1.00 64.12 89 ASP A C 1
ATOM 728 O O . ASP A 1 89 ? 2.663 -7.224 16.932 1.00 64.12 89 ASP A O 1
ATOM 732 N N . THR A 1 90 ? 4.339 -6.329 15.740 1.00 61.59 90 THR A N 1
ATOM 733 C CA . THR A 1 90 ? 5.167 -5.955 16.888 1.00 61.59 90 THR A CA 1
ATOM 734 C C . THR A 1 90 ? 4.868 -4.556 17.416 1.00 61.59 90 THR A C 1
ATOM 736 O O . THR A 1 90 ? 5.197 -4.267 18.559 1.00 61.59 90 THR A O 1
ATOM 739 N N . GLU A 1 91 ? 4.283 -3.678 16.595 1.00 63.22 91 GLU A N 1
ATOM 740 C CA . GLU A 1 91 ? 4.130 -2.246 16.904 1.00 63.22 91 GLU A CA 1
ATOM 741 C C . GLU A 1 91 ? 2.676 -1.835 17.192 1.00 63.22 91 GLU A C 1
ATOM 743 O O . GLU A 1 91 ? 2.428 -0.661 17.469 1.00 63.22 91 GLU A O 1
ATOM 748 N N . GLU A 1 92 ? 1.713 -2.764 17.071 1.00 77.00 92 GLU A N 1
ATOM 749 C CA . GLU A 1 92 ? 0.253 -2.540 17.194 1.00 77.00 92 GLU A CA 1
ATOM 750 C C . GLU A 1 92 ? -0.285 -1.337 16.389 1.00 77.00 92 GLU A C 1
ATOM 752 O O . GLU A 1 92 ? -1.415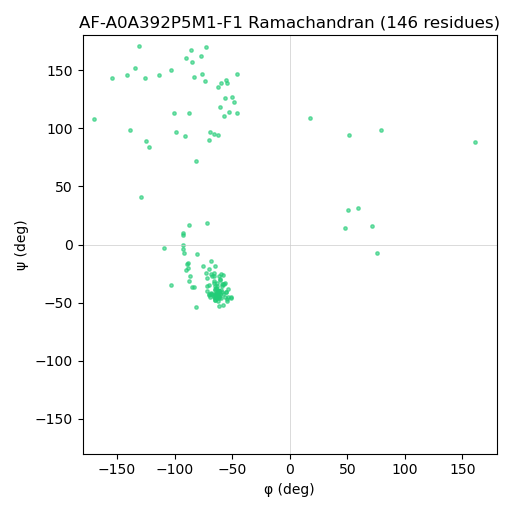 -0.871 16.567 1.00 77.00 92 GLU A O 1
ATOM 757 N N . SER A 1 93 ? 0.521 -0.828 15.464 1.00 84.69 93 SER A N 1
ATOM 758 C CA . SER A 1 93 ? 0.257 0.366 14.689 1.00 84.69 93 SER A CA 1
ATOM 759 C C . SER A 1 93 ? 1.007 0.287 13.370 1.00 84.69 93 SER A C 1
ATOM 761 O O . SER A 1 93 ? 2.108 -0.251 13.267 1.00 84.69 93 SER A O 1
ATOM 763 N N . ILE A 1 94 ? 0.380 0.797 12.322 1.00 87.31 94 ILE A N 1
ATOM 764 C CA . ILE A 1 94 ? 0.946 0.801 10.981 1.00 87.31 94 ILE A CA 1
ATOM 765 C C . ILE A 1 94 ? 1.512 2.189 10.741 1.00 87.31 94 ILE A C 1
ATOM 767 O O . ILE A 1 94 ? 0.775 3.167 10.642 1.00 87.31 94 ILE A O 1
ATOM 771 N N . SER A 1 95 ? 2.832 2.274 10.632 1.00 88.75 95 SER A N 1
ATOM 772 C CA . SER A 1 95 ? 3.494 3.495 10.177 1.00 88.75 95 SER A CA 1
ATOM 773 C C . SER A 1 95 ? 3.385 3.672 8.659 1.00 88.75 95 SER A C 1
ATOM 775 O O . SER A 1 95 ? 3.171 2.718 7.900 1.00 88.75 95 SER A O 1
ATOM 777 N N . TYR A 1 96 ? 3.628 4.897 8.192 1.00 88.31 96 TYR A N 1
ATOM 778 C CA . TYR A 1 96 ? 3.662 5.210 6.764 1.00 88.31 96 TYR A CA 1
ATOM 779 C C . TYR A 1 96 ? 4.620 4.299 5.980 1.00 88.31 96 TYR A C 1
ATOM 781 O O . TYR A 1 96 ? 4.298 3.852 4.882 1.00 88.31 96 TYR A O 1
ATOM 789 N N . GLY A 1 97 ? 5.777 3.954 6.558 1.00 88.06 97 GLY A N 1
ATOM 790 C CA . GLY A 1 97 ? 6.759 3.078 5.915 1.00 88.06 97 GLY A CA 1
ATOM 791 C C . GLY A 1 97 ? 6.213 1.677 5.622 1.00 88.06 97 GLY A C 1
ATOM 792 O O . GLY A 1 97 ? 6.448 1.138 4.535 1.00 88.06 97 GLY A O 1
ATOM 793 N N . HIS A 1 98 ? 5.437 1.106 6.548 1.00 89.38 98 HIS A N 1
ATOM 794 C CA . HIS A 1 98 ? 4.788 -0.194 6.364 1.00 89.38 98 HIS A CA 1
ATOM 795 C C . HIS A 1 98 ? 3.798 -0.158 5.196 1.00 89.38 98 HIS A C 1
ATOM 797 O O . HIS A 1 98 ? 3.870 -0.991 4.282 1.00 89.38 98 HIS A O 1
ATOM 803 N N . PHE A 1 99 ? 2.936 0.861 5.186 1.00 88.81 99 PHE A N 1
ATOM 804 C CA . PHE A 1 99 ? 1.932 1.065 4.149 1.00 88.81 99 PHE A CA 1
ATOM 805 C C . PHE A 1 99 ? 2.562 1.345 2.775 1.00 88.81 99 PHE A C 1
ATOM 807 O O . PHE A 1 99 ? 2.242 0.672 1.790 1.00 88.81 99 PHE A O 1
ATOM 814 N N . ARG A 1 100 ? 3.544 2.253 2.709 1.00 90.94 100 ARG A N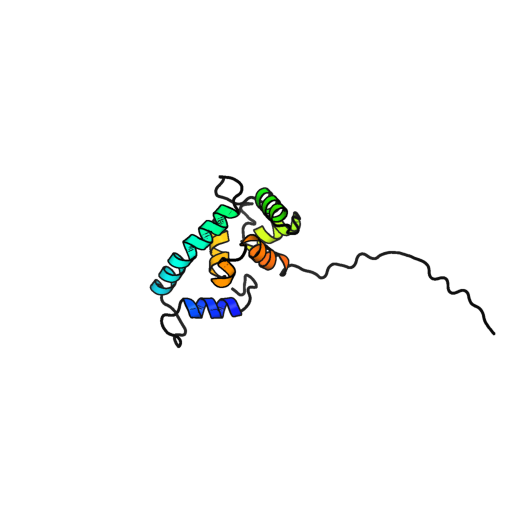 1
ATOM 815 C CA . ARG A 1 100 ? 4.276 2.599 1.481 1.00 90.94 100 ARG A CA 1
ATOM 816 C C . ARG A 1 100 ? 4.922 1.380 0.841 1.00 90.94 100 ARG A C 1
ATOM 818 O O . ARG A 1 100 ? 4.804 1.177 -0.365 1.00 90.94 100 ARG A O 1
ATOM 825 N N . ASN A 1 101 ? 5.567 0.531 1.641 1.00 89.38 101 ASN A N 1
ATOM 826 C CA . ASN A 1 101 ? 6.230 -0.672 1.138 1.00 89.38 101 ASN A CA 1
ATOM 827 C C . ASN A 1 101 ? 5.254 -1.653 0.467 1.00 89.38 101 ASN A C 1
ATOM 829 O O . ASN A 1 101 ? 5.665 -2.445 -0.381 1.00 89.38 101 ASN A O 1
ATOM 833 N N . PHE A 1 102 ? 3.977 -1.640 0.859 1.00 88.19 102 PHE A N 1
ATOM 834 C CA . PHE A 1 102 ? 2.931 -2.417 0.197 1.00 88.19 102 PHE A CA 1
ATOM 835 C C . PHE A 1 102 ? 2.416 -1.723 -1.059 1.00 88.19 102 PHE A C 1
ATOM 837 O O . PHE A 1 102 ? 2.467 -2.319 -2.135 1.00 88.19 102 PHE A O 1
ATOM 844 N N . MET A 1 103 ? 1.992 -0.467 -0.934 1.00 88.56 103 MET A N 1
ATOM 845 C CA . MET A 1 103 ? 1.423 0.307 -2.038 1.00 88.56 103 MET A CA 1
ATOM 846 C C . MET A 1 103 ? 2.386 0.457 -3.219 1.00 88.56 103 MET A C 1
ATOM 848 O O . MET A 1 103 ? 1.971 0.413 -4.373 1.00 88.56 103 MET A O 1
ATOM 852 N N . LEU A 1 104 ? 3.692 0.547 -2.957 1.00 88.94 104 LEU A N 1
ATOM 853 C CA . LEU A 1 104 ? 4.711 0.619 -4.002 1.00 88.94 104 LEU A CA 1
ATOM 854 C C . LEU A 1 104 ? 4.650 -0.558 -4.989 1.00 88.94 104 LEU A C 1
ATOM 856 O O . LEU A 1 104 ? 4.965 -0.413 -6.171 1.00 88.94 104 LEU A O 1
ATOM 860 N N . LEU A 1 105 ? 4.260 -1.734 -4.497 1.00 87.12 105 LEU A N 1
ATOM 861 C CA . LEU A 1 105 ? 4.190 -2.961 -5.284 1.00 87.12 105 LEU A CA 1
ATOM 862 C C . LEU A 1 105 ? 2.919 -3.041 -6.137 1.00 87.12 105 LEU A C 1
ATOM 864 O O . LEU A 1 105 ? 2.801 -3.968 -6.940 1.00 87.12 105 LEU A O 1
ATOM 868 N N . LEU A 1 106 ? 1.976 -2.115 -5.959 1.00 87.12 106 LEU A N 1
ATOM 869 C CA . LEU A 1 106 ? 0.736 -2.091 -6.715 1.00 87.12 106 LEU A CA 1
ATOM 870 C C . LEU A 1 106 ? 0.917 -1.401 -8.078 1.00 87.12 106 LEU A C 1
ATOM 872 O O . LEU A 1 106 ? 1.655 -0.412 -8.185 1.00 87.12 106 LEU A O 1
ATOM 876 N N . PRO A 1 107 ? 0.218 -1.889 -9.117 1.00 84.94 107 PRO A N 1
ATOM 877 C CA . PRO A 1 107 ? -0.020 -1.164 -10.363 1.00 84.94 107 PRO A CA 1
ATOM 878 C C . PRO A 1 107 ? -0.448 0.280 -10.125 1.00 84.94 107 PRO A C 1
ATOM 880 O O . PRO A 1 107 ? -1.150 0.563 -9.156 1.00 84.94 107 PRO A O 1
ATOM 883 N N . SER A 1 108 ? -0.059 1.199 -11.006 1.00 78.81 108 SER A N 1
ATOM 884 C CA . SER A 1 108 ? -0.488 2.600 -10.869 1.00 78.81 108 SER A CA 1
ATOM 885 C C . SER A 1 108 ? -1.997 2.759 -11.050 1.00 78.81 108 SER A C 1
ATOM 887 O O . SER A 1 108 ? -2.595 3.575 -10.360 1.00 78.81 108 SER A O 1
ATOM 889 N N . ASP A 1 109 ? -2.612 1.921 -11.882 1.00 79.88 109 ASP A N 1
ATOM 890 C CA . ASP A 1 109 ? -4.059 1.926 -12.111 1.00 79.88 109 ASP A CA 1
ATOM 891 C C . ASP A 1 109 ? -4.819 1.551 -10.828 1.00 79.88 109 ASP A C 1
ATOM 893 O O . ASP A 1 109 ? -5.826 2.159 -10.484 1.00 79.88 109 ASP A O 1
ATOM 897 N N . ARG A 1 110 ? -4.262 0.609 -10.051 1.00 79.50 110 ARG A N 1
ATOM 898 C CA . ARG A 1 110 ? -4.794 0.207 -8.742 1.00 79.50 110 ARG A CA 1
ATOM 899 C C . ARG A 1 110 ? -4.580 1.273 -7.672 1.00 79.50 110 ARG A C 1
ATOM 901 O O . ARG A 1 110 ? -5.383 1.379 -6.764 1.00 79.50 110 ARG A O 1
ATOM 908 N N . LEU A 1 111 ? -3.539 2.097 -7.765 1.00 77.56 111 LEU A N 1
ATOM 909 C CA . LEU A 1 111 ? -3.320 3.167 -6.782 1.00 77.56 111 LEU A CA 1
ATOM 910 C C . LEU A 1 111 ? -4.366 4.286 -6.834 1.00 77.56 111 LEU A C 1
ATOM 912 O O . LEU A 1 111 ? -4.404 5.096 -5.911 1.00 77.56 111 LEU A O 1
ATOM 916 N N . GLN A 1 112 ? -5.177 4.352 -7.893 1.00 74.75 112 GLN A N 1
ATOM 917 C CA . GLN A 1 112 ? -6.306 5.281 -7.971 1.00 74.75 112 GLN A CA 1
ATOM 918 C C . GLN A 1 112 ? -7.603 4.719 -7.380 1.00 74.75 112 GLN A C 1
ATOM 920 O O . GLN A 1 112 ? -8.530 5.486 -7.127 1.00 74.75 112 GLN A O 1
ATOM 925 N N . GLU A 1 113 ? -7.681 3.405 -7.160 1.00 80.19 113 GLU A N 1
ATOM 926 C CA . GLU A 1 113 ? -8.800 2.789 -6.446 1.00 80.19 113 GLU A CA 1
ATOM 927 C C . GLU A 1 113 ? -8.711 3.107 -4.943 1.00 80.19 113 GLU A C 1
ATOM 929 O O . GLU A 1 113 ? -7.704 3.624 -4.451 1.00 80.19 113 GLU A O 1
ATOM 934 N N . ASP A 1 114 ? -9.772 2.794 -4.193 1.00 80.75 114 ASP A N 1
ATOM 935 C CA . ASP A 1 114 ? -9.763 2.984 -2.743 1.00 80.75 114 ASP A CA 1
ATOM 936 C C . ASP A 1 114 ? -8.648 2.124 -2.106 1.00 80.75 114 ASP A C 1
ATOM 938 O O . ASP A 1 114 ? -8.691 0.891 -2.189 1.00 80.75 114 ASP A O 1
ATOM 942 N N . PRO A 1 115 ? -7.645 2.726 -1.439 1.00 81.88 115 PRO A N 1
ATOM 943 C CA . PRO A 1 115 ? -6.567 1.973 -0.803 1.00 81.88 115 PRO A CA 1
ATOM 944 C C . PRO A 1 115 ? -7.075 0.967 0.238 1.00 81.88 115 PRO A C 1
ATOM 946 O O . PRO A 1 115 ? -6.408 -0.042 0.486 1.00 81.88 115 PRO A O 1
ATOM 949 N N . ARG A 1 116 ? -8.252 1.218 0.834 1.00 83.19 116 ARG A N 1
ATOM 950 C CA . ARG A 1 116 ? -8.901 0.336 1.816 1.00 83.19 116 ARG A CA 1
ATOM 951 C C . ARG A 1 116 ? -9.288 -0.988 1.188 1.00 83.19 116 ARG A C 1
ATOM 953 O O . ARG A 1 116 ? -8.984 -2.033 1.755 1.00 83.19 116 ARG A O 1
ATOM 960 N N . SER A 1 117 ? -9.923 -0.942 0.018 1.00 83.50 117 SER A N 1
ATOM 961 C CA . SER A 1 117 ? -10.444 -2.132 -0.650 1.00 83.50 117 SER A CA 1
ATOM 962 C C . SER A 1 117 ? -9.311 -3.028 -1.135 1.00 83.50 117 SER A C 1
ATOM 964 O O . SER A 1 117 ? -9.349 -4.228 -0.888 1.00 83.50 117 SER A O 1
ATOM 966 N N . ILE A 1 118 ? -8.252 -2.457 -1.718 1.00 84.88 118 ILE A N 1
ATOM 967 C CA . ILE A 1 118 ? -7.099 -3.234 -2.194 1.00 84.88 118 ILE A CA 1
ATOM 968 C C . ILE A 1 118 ? -6.319 -3.843 -1.035 1.00 84.88 118 ILE A C 1
ATOM 970 O O . ILE A 1 118 ? -5.864 -4.986 -1.114 1.00 84.88 118 ILE A O 1
ATOM 974 N N . TRP A 1 119 ? -6.116 -3.078 0.038 1.00 86.38 119 TRP A N 1
ATOM 975 C CA . TRP A 1 119 ? -5.440 -3.600 1.217 1.00 86.38 119 TRP A CA 1
ATOM 976 C C . TRP A 1 119 ? -6.262 -4.699 1.886 1.00 86.38 119 TRP A C 1
ATOM 978 O O . TRP A 1 119 ? -5.706 -5.751 2.204 1.00 86.38 119 TRP A O 1
ATOM 988 N N . PHE A 1 120 ? -7.573 -4.492 2.026 1.00 84.62 120 PHE A N 1
ATOM 989 C CA . PHE A 1 120 ? -8.495 -5.504 2.521 1.00 84.62 120 PHE A CA 1
ATOM 990 C C . PHE A 1 120 ? -8.438 -6.757 1.646 1.00 84.62 120 PHE A C 1
ATOM 992 O O . PHE A 1 120 ? -8.156 -7.826 2.168 1.00 84.62 120 PHE A O 1
ATOM 999 N N . GLU A 1 121 ? -8.586 -6.634 0.324 1.00 84.00 121 GLU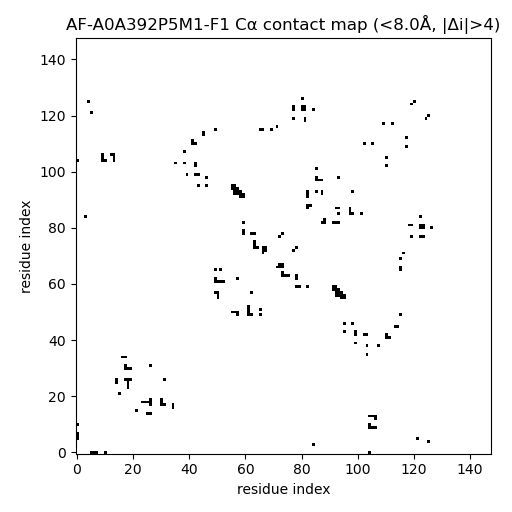 A N 1
ATOM 1000 C CA . GLU A 1 121 ? -8.510 -7.751 -0.626 1.00 84.00 121 GLU A CA 1
ATOM 1001 C C . GLU A 1 121 ? -7.192 -8.525 -0.469 1.00 84.00 121 GLU A C 1
ATOM 1003 O O . GLU A 1 121 ? -7.190 -9.744 -0.317 1.00 84.00 121 GLU A O 1
ATOM 1008 N N . ALA A 1 122 ? -6.055 -7.825 -0.430 1.00 82.25 122 ALA A N 1
ATOM 1009 C CA . ALA A 1 122 ? -4.746 -8.458 -0.299 1.00 82.25 122 ALA A CA 1
ATOM 1010 C C . ALA A 1 122 ? -4.547 -9.172 1.051 1.00 82.25 122 ALA A C 1
ATOM 1012 O O . ALA A 1 122 ? -3.857 -10.194 1.106 1.00 82.25 122 ALA A O 1
ATOM 1013 N N . ALA A 1 123 ? -5.137 -8.645 2.125 1.00 81.25 123 ALA A N 1
ATOM 1014 C CA . ALA A 1 123 ? -5.032 -9.209 3.464 1.00 81.25 123 ALA A CA 1
ATOM 1015 C C . ALA A 1 123 ? -6.028 -10.355 3.716 1.00 81.25 123 ALA A C 1
ATOM 1017 O O . ALA A 1 123 ? -5.670 -11.321 4.389 1.00 81.25 123 ALA A O 1
ATOM 1018 N N . THR A 1 124 ? -7.249 -10.275 3.175 1.00 75.25 124 THR A N 1
ATOM 1019 C CA . THR A 1 124 ? -8.358 -11.189 3.506 1.00 75.25 124 THR A CA 1
ATOM 1020 C C . THR A 1 124 ? -8.631 -12.247 2.440 1.00 75.25 124 THR A C 1
ATOM 1022 O O . THR A 1 124 ? -8.878 -13.395 2.801 1.00 75.25 124 THR A O 1
ATOM 1025 N N . VAL A 1 125 ? -8.473 -11.963 1.137 1.00 61.72 125 VAL A N 1
ATOM 1026 C CA . VAL A 1 125 ? -8.627 -12.982 0.065 1.00 61.72 125 VAL A CA 1
ATOM 1027 C C . VAL A 1 125 ? -7.553 -14.071 0.167 1.00 61.72 125 VAL A C 1
ATOM 1029 O O . VAL A 1 125 ? -7.696 -15.182 -0.335 1.00 61.72 125 VAL A O 1
ATOM 1032 N N . VAL A 1 126 ? -6.473 -13.782 0.886 1.00 51.56 126 VAL A N 1
ATOM 1033 C CA . VAL A 1 126 ? -5.370 -14.708 1.144 1.00 51.56 126 VAL A CA 1
ATOM 1034 C C . VAL A 1 126 ? -5.540 -15.490 2.462 1.00 51.56 126 VAL A C 1
ATOM 1036 O O . VAL A 1 126 ? -4.751 -16.396 2.750 1.00 51.56 126 VAL A O 1
ATOM 1039 N N . ALA A 1 127 ? -6.587 -15.182 3.232 1.00 43.84 127 ALA A N 1
ATOM 1040 C CA . ALA A 1 127 ? -6.947 -15.820 4.493 1.00 43.84 127 ALA A CA 1
ATOM 1041 C C . ALA A 1 127 ? -8.420 -16.265 4.505 1.00 43.84 127 ALA A C 1
ATOM 1043 O O . ALA A 1 127 ? -9.091 -16.148 5.524 1.00 43.84 127 ALA A O 1
ATOM 1044 N N . VAL A 1 128 ? -8.916 -16.810 3.392 1.00 35.41 128 VAL A N 1
ATOM 1045 C CA . VAL A 1 128 ? -10.101 -17.675 3.424 1.00 35.41 128 VAL A CA 1
ATOM 1046 C C . VAL A 1 128 ? -9.603 -19.116 3.601 1.00 35.41 128 VAL A C 1
ATOM 1048 O O . VAL A 1 128 ? -9.276 -19.765 2.605 1.00 35.41 128 VAL A O 1
ATOM 1051 N N . PRO A 1 129 ? -9.505 -19.673 4.827 1.00 36.94 129 PRO A N 1
ATOM 1052 C CA . PRO A 1 129 ? -9.912 -21.062 4.960 1.00 36.94 129 PRO A CA 1
ATOM 1053 C C . PRO A 1 129 ? -11.389 -21.108 4.535 1.00 36.94 129 PRO A C 1
ATOM 1055 O O . PRO A 1 129 ? -12.120 -20.163 4.850 1.00 36.94 129 PRO A O 1
ATOM 1058 N N . PRO A 1 130 ? -11.831 -22.126 3.775 1.00 38.28 130 PRO A N 1
ATOM 1059 C CA . PRO A 1 130 ? -13.235 -22.222 3.397 1.00 38.28 130 PRO A CA 1
ATOM 1060 C C . PRO A 1 130 ? -14.059 -22.067 4.671 1.00 38.28 130 PRO A C 1
ATOM 1062 O O . PRO A 1 130 ? -13.753 -22.722 5.671 1.00 38.28 130 PRO A O 1
ATOM 1065 N N . SER A 1 131 ? -15.019 -21.137 4.660 1.00 36.62 131 SER A N 1
ATOM 1066 C CA . SER A 1 131 ? -15.980 -20.993 5.745 1.00 36.62 131 SER A CA 1
ATOM 1067 C C . SER A 1 131 ? -16.477 -22.390 6.077 1.00 36.62 131 SER A C 1
ATOM 1069 O O . SER A 1 131 ? -17.066 -23.053 5.227 1.00 36.62 131 SER A O 1
ATOM 1071 N N . VAL A 1 132 ? -16.139 -22.862 7.276 1.00 48.06 132 VAL A N 1
ATOM 1072 C CA . VAL A 1 132 ? -16.688 -24.096 7.815 1.00 48.06 132 VAL A CA 1
ATOM 1073 C C . VAL A 1 132 ? -18.190 -23.885 7.808 1.00 48.06 132 VAL A C 1
ATOM 1075 O O . VAL A 1 132 ? -18.700 -23.015 8.517 1.00 48.06 132 VAL A O 1
ATOM 1078 N N . GLU A 1 133 ? -18.870 -24.616 6.930 1.00 41.97 133 GLU A N 1
ATOM 1079 C CA . GLU A 1 133 ? -20.316 -24.711 6.931 1.00 41.97 133 GLU A CA 1
ATOM 1080 C C . GLU A 1 133 ? -20.726 -25.111 8.346 1.00 41.97 133 GLU A C 1
ATOM 1082 O O . GLU A 1 133 ? -20.355 -26.165 8.864 1.00 41.97 133 GLU A O 1
ATOM 1087 N N . ILE A 1 134 ? -21.420 -24.195 9.012 1.00 44.47 134 ILE A N 1
ATOM 1088 C CA . ILE A 1 134 ? -22.023 -24.425 10.316 1.00 44.47 134 ILE A CA 1
ATOM 1089 C C . ILE A 1 134 ? -22.935 -25.651 10.152 1.00 44.47 134 ILE A C 1
ATOM 1091 O O . ILE A 1 134 ? -23.786 -25.630 9.258 1.00 44.47 134 ILE A O 1
ATOM 1095 N N . PRO A 1 135 ? -22.802 -26.714 10.968 1.00 46.66 135 PRO A N 1
ATOM 1096 C CA . PRO A 1 135 ? -23.704 -27.849 10.883 1.00 46.66 135 PRO A CA 1
ATOM 1097 C C . PRO A 1 135 ? -25.078 -27.388 11.369 1.00 46.66 135 PRO A C 1
ATOM 1099 O O . PRO A 1 135 ? -25.345 -27.317 12.569 1.00 46.66 135 PRO A O 1
ATOM 1102 N N . ALA A 1 136 ? -25.951 -27.036 10.427 1.00 44.34 136 ALA A N 1
ATOM 1103 C CA . ALA A 1 136 ? -27.367 -26.860 10.690 1.00 44.34 136 ALA A CA 1
ATOM 1104 C C . ALA A 1 136 ? -27.937 -28.234 11.057 1.00 44.34 136 ALA A C 1
ATOM 1106 O O . ALA A 1 136 ? -28.241 -29.067 10.203 1.00 44.34 136 ALA A O 1
ATOM 1107 N N . GLY A 1 137 ? -28.003 -28.488 12.361 1.00 41.56 137 GLY A N 1
ATOM 1108 C CA . GLY A 1 137 ? -28.667 -29.648 12.911 1.00 41.56 137 GLY A CA 1
ATOM 1109 C C . GLY A 1 137 ? -30.117 -29.736 12.438 1.00 41.56 137 GLY A C 1
ATOM 1110 O O . GLY A 1 137 ? -30.832 -28.742 12.377 1.00 41.56 137 GLY A O 1
ATOM 1111 N N . SER A 1 138 ? -30.530 -30.977 12.183 1.00 49.75 138 SER A N 1
ATOM 1112 C CA . SER A 1 138 ? -31.867 -31.492 12.476 1.00 49.75 138 SER A CA 1
ATOM 1113 C C . SER A 1 138 ? -33.055 -30.663 11.972 1.00 49.75 138 SER A C 1
ATOM 1115 O O . SER A 1 138 ? -33.634 -29.884 12.727 1.00 49.75 138 SER A O 1
ATOM 1117 N N . VAL A 1 139 ? -33.565 -31.009 10.786 1.00 46.88 139 VAL A N 1
ATOM 1118 C CA . VAL A 1 139 ? -35.018 -30.994 10.554 1.00 46.88 139 VAL A CA 1
ATOM 1119 C C . VAL A 1 139 ? -35.430 -32.222 9.733 1.00 46.88 139 VAL A C 1
ATOM 1121 O O . VAL A 1 139 ? -35.254 -32.286 8.521 1.00 46.88 139 VAL A O 1
ATOM 1124 N N . LEU A 1 140 ? -35.925 -33.223 10.462 1.00 49.44 140 LEU A N 1
ATOM 1125 C CA . LEU A 1 140 ? -36.983 -34.176 10.113 1.00 49.44 140 LEU A CA 1
ATOM 1126 C C . LEU A 1 140 ? -37.351 -34.314 8.621 1.00 49.44 140 LEU A C 1
ATOM 1128 O O . LEU A 1 140 ? -38.107 -33.513 8.073 1.00 49.44 140 LEU A O 1
ATOM 1132 N N . ARG A 1 141 ? -36.990 -35.454 8.025 1.00 44.88 141 ARG A N 1
ATOM 1133 C CA . ARG A 1 141 ? -37.846 -36.100 7.023 1.00 44.88 141 ARG A CA 1
ATOM 1134 C C . ARG A 1 141 ? -38.136 -37.532 7.436 1.00 44.88 141 ARG A C 1
ATOM 1136 O O . ARG A 1 141 ? -37.437 -38.471 7.075 1.00 44.88 141 ARG A O 1
ATOM 1143 N N . SER A 1 142 ? -39.212 -37.650 8.205 1.00 51.53 142 SER A N 1
ATOM 1144 C CA . SER A 1 142 ? -40.070 -38.824 8.221 1.00 51.53 142 SER A CA 1
ATOM 1145 C C . SER A 1 142 ? -40.415 -39.215 6.781 1.00 51.53 142 SER A C 1
ATOM 1147 O O . SER A 1 142 ? -40.987 -38.415 6.044 1.00 51.53 142 SER A O 1
ATOM 1149 N N . ALA A 1 143 ? -40.090 -40.444 6.397 1.00 55.19 143 ALA A N 1
ATOM 1150 C CA . ALA A 1 143 ? -40.698 -41.126 5.263 1.00 55.19 143 ALA A CA 1
ATOM 1151 C C . ALA A 1 143 ? -41.301 -42.425 5.799 1.00 55.19 143 ALA A C 1
ATOM 1153 O O . ALA A 1 143 ? -40.676 -43.480 5.826 1.00 55.19 143 ALA A O 1
ATOM 1154 N N . LEU A 1 144 ? -42.518 -42.276 6.312 1.00 54.19 144 LEU A N 1
ATOM 1155 C CA . LEU A 1 144 ? -43.443 -43.341 6.655 1.00 54.19 144 LEU A CA 1
ATOM 1156 C C . LEU A 1 144 ? -44.409 -43.432 5.463 1.00 54.19 144 LEU A C 1
ATOM 1158 O O . LEU A 1 144 ? -45.310 -42.611 5.342 1.00 54.19 144 LEU A O 1
ATOM 1162 N N . ALA A 1 145 ? -44.142 -44.354 4.542 1.00 53.06 145 ALA A N 1
ATOM 1163 C CA . ALA A 1 145 ? -45.037 -44.834 3.481 1.00 53.06 145 ALA A CA 1
ATOM 1164 C C . ALA A 1 145 ? -44.329 -46.067 2.881 1.00 53.06 145 ALA A C 1
ATOM 1166 O O . ALA A 1 145 ? -43.255 -45.924 2.314 1.00 53.06 145 ALA A O 1
ATOM 1167 N N . GLY A 1 146 ? -44.742 -47.320 3.076 1.00 47.38 146 GLY A N 1
ATOM 1168 C CA . GLY A 1 146 ? -46.109 -47.820 3.139 1.00 47.38 146 GLY A CA 1
ATOM 1169 C C . GLY A 1 146 ? -46.640 -47.960 1.713 1.00 47.38 146 GLY A C 1
ATOM 1170 O O . GLY A 1 146 ? -47.063 -46.961 1.144 1.00 47.38 146 GLY A O 1
ATOM 1171 N N . GLY A 1 147 ? -46.615 -49.172 1.145 1.00 41.50 147 GLY A N 1
ATOM 1172 C CA . GLY A 1 147 ? -47.295 -49.443 -0.126 1.00 41.50 147 GLY A CA 1
ATOM 1173 C C . GLY A 1 147 ? -46.831 -50.688 -0.884 1.00 41.50 147 GLY A C 1
ATOM 1174 O O . GLY A 1 147 ? -45.972 -50.552 -1.744 1.00 41.50 147 GLY A O 1
ATOM 1175 N N . LEU A 1 148 ? -47.474 -51.820 -0.550 1.00 39.19 148 LEU A N 1
ATOM 1176 C CA . LEU A 1 148 ? -47.805 -53.019 -1.356 1.00 39.19 148 LEU A CA 1
ATOM 1177 C C . LEU A 1 148 ? -46.698 -53.769 -2.116 1.00 39.19 148 LEU A C 1
ATOM 1179 O O . LEU A 1 148 ? -46.276 -53.314 -3.198 1.00 39.19 148 LEU A O 1
#

InterPro domains:
  IPR011992 EF-hand domain pair [SSF47473] (21-112)

pLDDT: mean 77.14, std 15.21, range [35.41, 91.0]

Mean predicted aligned error: 11.08 Å

Radius of gyration: 21.92 Å; Cα contacts (8 Å, |Δi|>4): 127; chains: 1; bounding box: 67×66×41 Å

Solvent-accessible surface area (backbone atoms only — not comparable to full-atom values): 9075 Å² total; per-residue (Å²): 99,72,92,71,70,49,64,71,66,33,56,54,48,52,52,63,73,31,27,93,46,94,84,53,92,63,61,54,70,69,38,49,48,56,50,45,65,68,46,46,65,55,51,50,52,49,49,58,74,54,42,83,52,95,74,74,46,44,36,59,71,46,49,36,51,51,26,52,76,69,74,43,87,59,42,73,68,53,40,48,38,42,37,48,68,49,67,20,73,87,65,69,34,40,43,62,68,41,53,46,66,53,57,70,58,50,48,73,76,60,65,74,46,64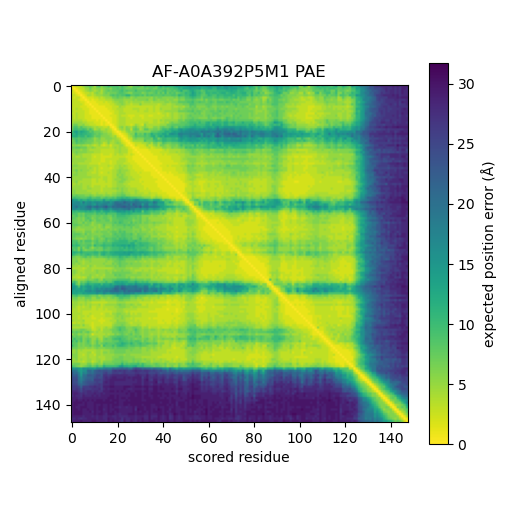,63,64,59,55,48,45,47,64,28,47,74,76,63,64,68,77,79,76,76,73,83,80,74,85,81,86,79,86,81,88,74,88,85,136

Secondary structure (DSSP, 8-state):
-GGGT--HHHHHHHHHHH-SSTT-S---HHHHHHHHHHHHHHHHHHHHHH--STTSSEEHHHHHHHHHHTTS---HHHHHHHHHHTT-TTTSEE-HHHHHHHHTTS-TTGGGS-HHHHHHHHHHTT----------------------

Nearest PDB structures (foldseek):
  5h0p-assembly1_A  TM=6.642E-01  e=1.985E-02  Homo sapiens
  6yns-assembly2_K  TM=6.498E-01  e=4.316E-02  Homo sapiens
  3e3r-assembly2_B  TM=6.957E-01  e=8.460E-02  Homo sapiens
  5i2q-assembly1_A  TM=6.519E-01  e=1.154E-01  Homo sapiens
  3fwc-assembly2_E  TM=5.338E-01  e=8.910E-02  Saccharomyces cerevisiae

Organism: NCBI:txid97028